Protein AF-A0A915MGM9-F1 (afdb_monomer_lite)

Radius of gyration: 22.19 Å; chains: 1; bounding box: 47×25×79 Å

Sequence (145 aa):
VIRSVDSIQLWHHVLSLCFILPFIGTSTALFIINKYPAKAFVGDTYCYWAGMTIAVSALTGRFSKTLLLFLLPQIINFIFSCPQLFHLIPCPRHRLPRLNENGKLEMSMVEFQPHKLSKIGNLCFRILGMARLIYFKEYIKGGYQ

Secondary structure (DSSP, 8-state):
-HHHHHHHHHHHHHHHHHHHHHHHHHHHHHHHHHSSSPSS--HHHHHHHHHHHHHHHHHHTT-HHHHHHHTHHHHHHHHHHHHHHTTSS---S--PPEEPTTS-EE-------GGGS-HHHHHHHHHHHHTT--------TT---

Organism: Meloidogyne javanica (NCBI:txid6303)

Foldseek 3Di:
DVVVVVVQLVVLLVVLCVLVVVVCVVVVVCCVQCPPVHNDDPPPVNVVVVVVSLCVSCVSNVNVVVSVVVCVVVVVVCVVCVCCVVPLDPHDPDQFFDQDPVRDTHGDDDDDDPVPHDPVSVVVVVVCVVVVVDDDDDDDDDDDD

Structure (mmCIF, N/CA/C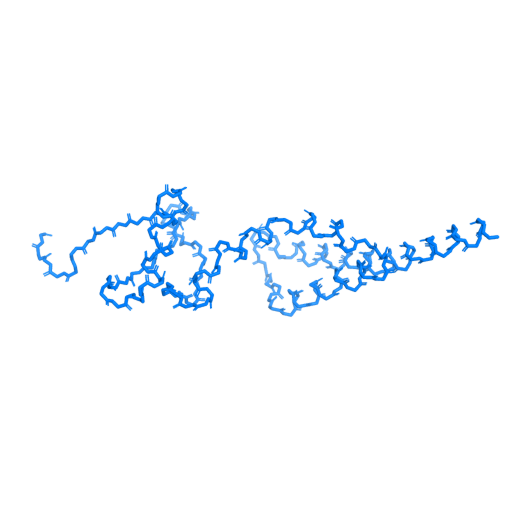/O backbone):
data_AF-A0A915MGM9-F1
#
_entry.id   AF-A0A915MGM9-F1
#
loop_
_atom_site.group_PDB
_atom_site.id
_atom_site.type_symbol
_atom_site.label_atom_id
_atom_site.label_alt_id
_atom_site.label_comp_id
_atom_site.label_asym_id
_atom_site.label_entity_id
_atom_site.label_seq_id
_atom_site.pdbx_PDB_ins_code
_atom_site.Cartn_x
_atom_site.Cartn_y
_atom_site.Cartn_z
_atom_site.occupancy
_atom_site.B_iso_or_equiv
_atom_site.auth_seq_id
_atom_site.auth_comp_id
_atom_site.auth_asym_id
_atom_site.auth_atom_id
_atom_site.pdbx_PDB_model_num
ATOM 1 N N . VAL A 1 1 ? 5.406 -6.531 -41.819 1.00 60.72 1 VAL A N 1
ATOM 2 C CA . VAL A 1 1 ? 4.293 -6.423 -40.845 1.00 60.72 1 VAL A CA 1
ATOM 3 C C . VAL A 1 1 ? 4.583 -7.187 -39.554 1.00 60.72 1 VAL A C 1
ATOM 5 O O . VAL A 1 1 ? 4.569 -6.563 -38.510 1.00 60.72 1 VAL A O 1
ATOM 8 N N . ILE A 1 2 ? 4.929 -8.482 -39.586 1.00 62.09 2 ILE A N 1
ATOM 9 C CA . ILE A 1 2 ? 5.220 -9.251 -38.352 1.00 62.09 2 ILE A CA 1
ATOM 10 C C . ILE A 1 2 ? 6.463 -8.703 -37.611 1.00 62.09 2 ILE A C 1
ATOM 12 O O . ILE A 1 2 ? 6.347 -8.259 -36.477 1.00 62.09 2 ILE A O 1
ATOM 16 N N . ARG A 1 3 ? 7.604 -8.532 -38.303 1.00 66.44 3 ARG A N 1
ATOM 17 C CA . ARG A 1 3 ? 8.832 -7.940 -37.717 1.00 66.44 3 ARG A CA 1
ATOM 18 C C . ARG A 1 3 ? 8.673 -6.522 -37.145 1.00 66.44 3 ARG A C 1
ATOM 20 O O . ARG A 1 3 ? 9.439 -6.134 -36.273 1.00 66.44 3 ARG A O 1
ATOM 27 N N . SER A 1 4 ? 7.724 -5.734 -37.656 1.00 68.75 4 SER A N 1
ATOM 28 C CA . SER A 1 4 ? 7.460 -4.377 -37.156 1.00 68.75 4 SER A CA 1
ATOM 29 C C . SER A 1 4 ? 6.578 -4.373 -35.906 1.00 68.75 4 SER A C 1
ATOM 31 O O . SER A 1 4 ? 6.645 -3.436 -35.123 1.00 68.75 4 SER A O 1
ATOM 33 N N . VAL A 1 5 ? 5.752 -5.404 -35.708 1.00 71.19 5 VAL A N 1
ATOM 34 C CA . VAL A 1 5 ? 4.955 -5.565 -34.483 1.00 71.19 5 VAL A CA 1
ATOM 35 C C . VAL A 1 5 ? 5.849 -6.043 -33.335 1.00 71.19 5 VAL A C 1
ATOM 37 O O . VAL A 1 5 ? 5.774 -5.485 -32.241 1.00 71.19 5 VAL A O 1
ATOM 40 N N . ASP A 1 6 ? 6.761 -6.984 -33.603 1.00 76.81 6 ASP A N 1
ATOM 41 C CA . ASP A 1 6 ? 7.718 -7.490 -32.607 1.00 76.81 6 ASP A CA 1
ATOM 42 C C . ASP A 1 6 ? 8.662 -6.392 -32.095 1.00 76.81 6 ASP A C 1
ATOM 44 O O . ASP A 1 6 ? 8.950 -6.313 -30.899 1.00 76.81 6 ASP A O 1
ATOM 48 N N . SER A 1 7 ? 9.110 -5.494 -32.981 1.00 81.50 7 SER A N 1
ATOM 49 C CA . SER A 1 7 ? 9.969 -4.377 -32.588 1.00 81.50 7 SER A CA 1
ATOM 50 C C . SER A 1 7 ? 9.236 -3.381 -31.690 1.00 81.50 7 SER A C 1
ATOM 52 O O . SER A 1 7 ? 9.779 -2.989 -30.662 1.00 81.50 7 SER A O 1
ATOM 54 N N . ILE A 1 8 ? 7.991 -3.014 -32.011 1.00 83.31 8 ILE A N 1
ATOM 55 C CA . ILE A 1 8 ? 7.165 -2.119 -31.180 1.00 83.31 8 ILE A CA 1
ATOM 56 C C . ILE A 1 8 ? 6.925 -2.725 -29.791 1.00 83.31 8 ILE A C 1
ATOM 58 O O . ILE A 1 8 ? 7.037 -2.025 -28.783 1.00 83.31 8 ILE A O 1
ATOM 62 N N . GLN A 1 9 ? 6.648 -4.028 -29.714 1.00 83.94 9 GLN A N 1
ATOM 63 C CA . GLN A 1 9 ? 6.469 -4.711 -28.433 1.00 83.94 9 GLN A CA 1
ATOM 64 C C . GLN A 1 9 ? 7.753 -4.689 -27.592 1.00 83.94 9 GLN A C 1
ATOM 66 O O . GLN A 1 9 ? 7.705 -4.397 -26.395 1.00 83.94 9 GLN A O 1
ATOM 71 N N . LEU A 1 10 ? 8.909 -4.937 -28.216 1.00 87.69 10 LEU A N 1
ATOM 72 C CA . LEU A 1 10 ? 10.205 -4.833 -27.548 1.00 87.69 10 LEU A CA 1
ATOM 73 C C . LEU A 1 10 ? 10.448 -3.414 -27.015 1.00 87.69 10 LEU A C 1
ATOM 75 O O . LEU A 1 10 ? 10.847 -3.262 -25.861 1.00 87.69 10 LEU A O 1
ATOM 79 N N . TRP A 1 11 ? 10.140 -2.379 -27.803 1.00 89.44 11 TRP A N 1
ATOM 80 C CA . TRP A 1 11 ? 10.259 -0.980 -27.378 1.00 89.44 11 TRP A CA 1
ATOM 81 C C . TRP A 1 11 ? 9.436 -0.676 -26.123 1.00 89.44 11 TRP A C 1
ATOM 83 O O . TRP A 1 11 ? 9.950 -0.054 -25.193 1.00 89.44 11 TRP A O 1
ATOM 93 N N . HIS A 1 12 ? 8.190 -1.152 -26.054 1.00 90.38 12 HIS A N 1
ATOM 94 C CA . HIS A 1 12 ? 7.333 -0.975 -24.877 1.00 90.38 12 HIS A CA 1
ATOM 95 C C . HIS A 1 12 ? 7.933 -1.609 -23.613 1.00 90.38 12 HIS A C 1
ATOM 97 O O . HIS A 1 12 ? 7.919 -0.997 -22.540 1.00 90.38 12 HIS A O 1
ATOM 103 N N . HIS A 1 13 ? 8.496 -2.812 -23.730 1.00 89.12 13 HIS A N 1
ATOM 104 C CA . HIS A 1 13 ? 9.117 -3.499 -22.597 1.00 89.12 13 HIS A CA 1
ATOM 105 C C . HIS A 1 13 ? 10.441 -2.865 -22.172 1.00 89.12 13 HIS A C 1
ATOM 107 O O . HIS A 1 13 ? 10.657 -2.670 -20.976 1.00 89.12 13 HIS A O 1
ATOM 113 N N . VAL A 1 14 ? 11.300 -2.494 -23.123 1.00 91.69 14 VAL A N 1
ATOM 114 C CA . VAL A 1 14 ? 12.570 -1.812 -22.835 1.00 91.69 14 VAL A CA 1
ATOM 115 C C . VAL A 1 14 ? 12.310 -0.475 -22.146 1.00 91.69 14 VAL A C 1
ATOM 117 O O . VAL A 1 14 ? 12.914 -0.193 -21.114 1.00 91.69 14 VAL A O 1
ATOM 120 N N . LEU A 1 15 ? 11.350 0.310 -22.641 1.00 90.69 15 LEU A N 1
ATOM 121 C CA . LEU A 1 15 ? 10.989 1.585 -22.025 1.00 90.69 15 LEU A CA 1
ATOM 122 C C . LEU A 1 15 ? 10.448 1.397 -20.600 1.00 90.69 15 LEU A C 1
ATOM 124 O O . LEU A 1 15 ? 10.824 2.134 -19.691 1.00 90.69 15 LEU A O 1
ATOM 128 N N . SER A 1 16 ? 9.624 0.373 -20.368 1.00 91.69 16 SER A N 1
ATOM 129 C CA . SER A 1 16 ? 9.193 0.027 -19.012 1.00 91.69 16 SER A CA 1
ATOM 130 C C . SER A 1 16 ? 10.361 -0.380 -18.105 1.00 91.69 16 SER A C 1
ATOM 132 O O . SER A 1 16 ? 10.357 -0.025 -16.925 1.00 91.69 16 SER A O 1
ATOM 134 N N . LEU A 1 17 ? 11.349 -1.119 -18.616 1.00 92.25 17 LEU A N 1
ATOM 135 C CA . LEU A 1 17 ? 12.540 -1.502 -17.850 1.00 92.25 17 LEU A CA 1
ATOM 136 C C . LEU A 1 17 ? 13.380 -0.282 -17.465 1.00 92.25 17 LEU A C 1
ATOM 138 O O . LEU A 1 17 ? 13.867 -0.222 -16.336 1.00 92.25 17 LEU A O 1
ATOM 142 N N . CYS A 1 18 ? 13.485 0.718 -18.344 1.00 94.31 18 CYS A N 1
ATOM 143 C CA . CYS A 1 18 ? 14.167 1.977 -18.039 1.00 94.31 18 CYS A CA 1
ATOM 144 C C . CYS A 1 18 ? 13.549 2.720 -16.843 1.00 94.31 18 CYS A C 1
ATOM 146 O O . CYS A 1 18 ? 14.277 3.406 -16.134 1.00 94.31 18 CYS A O 1
ATOM 148 N N . PHE A 1 19 ? 12.245 2.570 -16.581 1.00 93.88 19 PHE A N 1
ATOM 149 C CA . PHE A 1 19 ? 11.605 3.117 -15.377 1.00 93.88 19 PHE A CA 1
ATOM 150 C C . PHE A 1 19 ? 11.767 2.209 -14.152 1.00 93.88 19 PHE A C 1
ATOM 152 O O . PHE A 1 19 ? 12.041 2.690 -13.053 1.00 93.88 19 PHE A O 1
ATOM 159 N N . ILE A 1 20 ? 11.603 0.894 -14.328 1.00 94.75 20 ILE A N 1
ATOM 160 C CA . ILE A 1 20 ? 11.592 -0.065 -13.215 1.00 94.75 20 ILE A CA 1
ATOM 161 C C . ILE A 1 20 ? 12.991 -0.271 -12.619 1.00 94.75 20 ILE A C 1
ATOM 163 O O . ILE A 1 20 ? 13.112 -0.385 -11.401 1.00 94.75 20 ILE A O 1
ATOM 167 N N . LEU A 1 21 ? 14.055 -0.294 -13.427 1.00 96.00 21 LEU A N 1
ATOM 168 C CA . LEU A 1 21 ? 15.411 -0.543 -12.922 1.00 96.00 21 LEU A CA 1
ATOM 169 C C . LEU A 1 21 ? 15.897 0.554 -11.950 1.00 96.00 21 LEU A C 1
ATOM 171 O O . LEU A 1 21 ? 16.293 0.206 -10.833 1.00 96.00 21 LEU A O 1
ATOM 175 N N . PRO A 1 22 ? 15.811 1.862 -12.278 1.00 96.19 22 PRO A N 1
ATOM 176 C CA . PRO A 1 22 ? 16.118 2.919 -11.316 1.00 96.19 22 PRO A CA 1
ATOM 177 C C . PRO A 1 22 ? 15.186 2.892 -10.106 1.00 96.19 22 PRO A C 1
ATOM 179 O O . PRO A 1 22 ? 15.653 3.076 -8.984 1.00 96.19 22 PRO A O 1
ATOM 182 N N . PHE A 1 23 ? 13.892 2.614 -10.319 1.00 96.88 23 PHE A N 1
ATOM 183 C CA . PHE A 1 23 ? 12.906 2.499 -9.245 1.00 96.88 23 PHE A CA 1
ATOM 184 C C . PHE A 1 23 ? 13.305 1.433 -8.218 1.00 96.88 23 PHE A C 1
ATOM 186 O O . PHE A 1 23 ? 13.282 1.704 -7.019 1.00 96.88 23 PHE A O 1
ATOM 193 N N . ILE A 1 24 ? 13.725 0.247 -8.664 1.00 97.38 24 ILE A N 1
ATOM 194 C CA . ILE A 1 24 ? 14.205 -0.822 -7.778 1.00 97.38 24 ILE A CA 1
ATOM 195 C C . ILE A 1 24 ? 15.479 -0.384 -7.050 1.00 97.38 24 ILE A C 1
ATOM 197 O O . ILE A 1 24 ? 15.578 -0.591 -5.840 1.00 97.38 24 ILE A O 1
ATOM 201 N N . GLY A 1 25 ? 16.430 0.244 -7.747 1.00 97.56 25 GLY A N 1
ATOM 202 C CA . GLY A 1 25 ? 17.684 0.710 -7.149 1.00 97.56 25 GLY A CA 1
ATOM 203 C C . GLY A 1 25 ? 17.461 1.697 -6.000 1.00 97.56 25 GLY A C 1
ATOM 204 O O . GLY A 1 25 ? 17.935 1.474 -4.883 1.00 97.56 25 GLY A O 1
ATOM 205 N N . THR A 1 26 ? 16.683 2.754 -6.238 1.00 96.88 26 THR A N 1
ATOM 206 C CA . THR A 1 26 ? 16.397 3.775 -5.216 1.00 96.88 26 THR A CA 1
ATOM 207 C C . THR A 1 26 ? 15.498 3.243 -4.102 1.00 96.88 26 THR A C 1
ATOM 209 O O . THR A 1 26 ? 15.746 3.530 -2.929 1.00 96.88 26 THR A O 1
ATOM 212 N N . SER A 1 27 ? 14.512 2.403 -4.428 1.00 97.50 27 SER A N 1
ATOM 213 C CA . SER A 1 27 ? 13.650 1.760 -3.428 1.00 97.50 27 SER A CA 1
ATOM 214 C C . SER A 1 27 ? 14.434 0.805 -2.530 1.00 97.50 27 SER A C 1
ATOM 216 O O . SER A 1 27 ? 14.181 0.753 -1.329 1.00 97.50 27 SER A O 1
ATOM 218 N N . THR A 1 28 ? 15.424 0.090 -3.074 1.00 97.56 28 THR A N 1
ATOM 219 C CA . THR A 1 28 ? 16.301 -0.795 -2.289 1.00 97.56 28 THR A CA 1
ATOM 220 C C . THR A 1 28 ? 17.168 0.009 -1.327 1.00 97.56 28 THR A C 1
ATOM 222 O O . THR A 1 28 ? 17.262 -0.340 -0.150 1.00 97.56 28 THR A O 1
ATOM 225 N N . ALA A 1 29 ? 17.754 1.117 -1.790 1.00 96.88 29 ALA A N 1
ATOM 226 C CA . ALA A 1 29 ? 18.531 2.011 -0.934 1.00 96.88 29 ALA A CA 1
ATOM 227 C C . ALA A 1 29 ? 17.682 2.575 0.220 1.00 96.88 29 ALA A C 1
ATOM 229 O O . ALA A 1 29 ? 18.100 2.534 1.379 1.00 96.88 29 ALA A O 1
ATOM 230 N N . LEU A 1 30 ? 16.458 3.027 -0.074 1.00 96.75 30 LEU A N 1
ATOM 231 C CA . LEU A 1 30 ? 15.521 3.505 0.943 1.00 96.75 30 LEU A CA 1
ATOM 232 C C . LEU A 1 30 ? 15.094 2.384 1.904 1.00 96.75 30 LEU A C 1
ATOM 234 O O . LEU A 1 30 ? 15.039 2.597 3.116 1.00 96.75 30 LEU A O 1
ATOM 238 N N . PHE A 1 31 ? 14.844 1.180 1.384 1.00 97.00 31 PHE A N 1
ATOM 239 C CA . PHE A 1 31 ? 14.474 0.013 2.182 1.00 97.00 31 PHE A CA 1
ATOM 240 C C . PHE A 1 31 ? 15.554 -0.355 3.201 1.00 97.00 31 PHE A C 1
ATOM 242 O O . PHE A 1 31 ? 15.216 -0.657 4.339 1.00 97.00 31 PHE A O 1
ATOM 249 N N . ILE A 1 32 ? 16.842 -0.274 2.851 1.00 97.50 32 ILE A N 1
ATOM 250 C CA . ILE A 1 32 ? 17.941 -0.565 3.790 1.00 97.50 32 ILE A CA 1
ATOM 251 C C . ILE A 1 32 ? 17.883 0.349 5.027 1.00 97.50 32 ILE A C 1
ATOM 253 O O . ILE A 1 32 ? 18.161 -0.103 6.137 1.00 97.50 32 ILE A O 1
ATOM 257 N N . ILE A 1 33 ? 17.486 1.613 4.857 1.00 97.12 33 ILE A N 1
ATOM 258 C CA . ILE A 1 33 ? 17.398 2.605 5.943 1.00 97.12 33 ILE A CA 1
ATOM 259 C C . ILE A 1 33 ? 16.059 2.499 6.698 1.00 97.12 33 ILE A C 1
ATOM 261 O O . ILE A 1 33 ? 15.987 2.776 7.899 1.00 97.12 33 ILE A O 1
ATOM 265 N N . ASN A 1 34 ? 14.992 2.097 6.004 1.00 97.75 34 ASN A N 1
ATOM 266 C CA . ASN A 1 34 ? 13.653 1.941 6.572 1.00 97.75 34 ASN A CA 1
ATOM 267 C C . ASN A 1 34 ? 13.429 0.577 7.254 1.00 97.75 34 ASN A C 1
ATOM 269 O O . ASN A 1 34 ? 12.529 0.452 8.086 1.00 97.75 34 ASN A O 1
ATOM 273 N N . LYS A 1 35 ? 14.237 -0.439 6.931 1.00 97.00 35 LYS A N 1
ATOM 274 C CA . LYS A 1 35 ? 14.150 -1.780 7.519 1.00 97.00 35 LYS A CA 1
ATOM 275 C C . LYS A 1 35 ? 14.252 -1.701 9.044 1.00 97.00 35 LYS A C 1
ATOM 277 O O . LYS A 1 35 ? 15.057 -0.952 9.583 1.00 97.00 35 LYS A O 1
ATOM 282 N N . TYR A 1 36 ? 13.435 -2.500 9.731 1.00 94.69 36 TYR A N 1
ATOM 283 C CA . TYR A 1 36 ? 13.369 -2.513 11.190 1.00 94.69 36 TYR A CA 1
ATOM 284 C C . TYR A 1 36 ? 14.747 -2.778 11.837 1.00 94.69 36 TYR A C 1
ATOM 286 O O . TYR A 1 36 ? 15.400 -3.752 11.446 1.00 94.69 36 TYR A O 1
ATOM 294 N N . PRO A 1 37 ? 15.169 -1.982 12.844 1.00 95.44 37 PRO A N 1
ATOM 295 C CA . PRO A 1 37 ? 14.521 -0.772 13.368 1.00 95.44 37 PRO A CA 1
ATOM 296 C C . PRO A 1 37 ? 14.682 0.428 12.416 1.00 95.44 37 PRO A C 1
ATOM 298 O O . PRO A 1 37 ? 15.794 0.794 12.038 1.00 95.44 37 PRO A O 1
ATOM 301 N N . ALA A 1 38 ? 13.558 1.049 12.041 1.00 95.19 38 ALA A N 1
ATOM 302 C CA . ALA A 1 38 ? 13.529 2.087 11.014 1.00 95.19 38 ALA A CA 1
ATOM 303 C C . ALA A 1 38 ? 14.270 3.356 11.464 1.00 95.19 38 ALA A C 1
ATOM 305 O O . ALA A 1 38 ? 13.929 3.945 12.491 1.00 95.19 38 ALA A O 1
ATOM 306 N N . LYS A 1 39 ? 15.246 3.806 10.666 1.00 96.44 39 LYS A N 1
ATOM 307 C CA . LYS A 1 39 ? 15.989 5.061 10.905 1.00 96.44 39 LYS A CA 1
ATOM 308 C C . LYS A 1 39 ? 15.365 6.260 10.195 1.00 96.44 39 LYS A C 1
ATOM 310 O O . LYS A 1 39 ? 15.520 7.391 10.640 1.00 96.44 39 LYS A O 1
ATOM 315 N N . ALA A 1 40 ? 14.665 6.006 9.091 1.00 95.50 40 ALA A N 1
ATOM 316 C CA . ALA A 1 40 ? 13.912 6.999 8.339 1.00 95.50 40 ALA A CA 1
ATOM 317 C C . ALA A 1 40 ? 12.582 6.401 7.867 1.00 95.50 40 ALA A C 1
ATOM 319 O O . ALA A 1 40 ? 12.500 5.210 7.547 1.00 95.50 40 ALA A O 1
ATOM 320 N N . PHE A 1 41 ? 11.544 7.234 7.804 1.00 96.25 41 PHE A N 1
ATOM 321 C CA . PHE A 1 41 ? 10.250 6.874 7.232 1.00 96.25 41 PHE A CA 1
ATOM 322 C C . PHE A 1 41 ? 10.132 7.396 5.806 1.00 96.25 41 PHE A C 1
ATOM 324 O O . PHE A 1 41 ? 10.602 8.483 5.489 1.00 96.25 41 PHE A O 1
ATOM 331 N N . VAL A 1 42 ? 9.473 6.614 4.956 1.00 96.31 42 VAL A N 1
ATOM 332 C CA . VAL A 1 42 ? 9.311 6.938 3.534 1.00 96.31 42 VAL A CA 1
ATOM 333 C C . VAL A 1 42 ? 8.305 8.076 3.298 1.00 96.31 42 VAL A C 1
ATOM 335 O O . VAL A 1 42 ? 8.492 8.895 2.402 1.00 96.31 42 VAL A O 1
ATOM 338 N N . GLY A 1 43 ? 7.261 8.142 4.134 1.00 95.50 43 GLY A N 1
ATOM 339 C CA . GLY A 1 43 ? 6.195 9.142 4.059 1.00 95.50 43 GLY A CA 1
ATOM 340 C C . GLY A 1 43 ? 5.322 9.053 2.801 1.00 95.50 43 GLY A C 1
A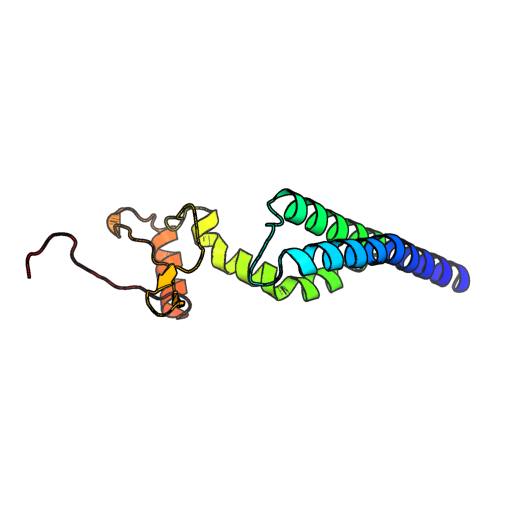TOM 341 O O . GLY A 1 43 ? 5.494 8.181 1.946 1.00 95.50 43 GLY A O 1
ATOM 342 N N . ASP A 1 44 ? 4.384 9.994 2.685 1.00 95.88 44 ASP A N 1
ATOM 343 C CA . ASP A 1 44 ? 3.444 10.060 1.557 1.00 95.88 44 ASP A CA 1
ATOM 344 C C . ASP A 1 44 ? 4.151 10.354 0.227 1.00 95.88 44 ASP A C 1
ATOM 346 O O . ASP A 1 44 ? 3.732 9.865 -0.820 1.00 95.88 44 ASP A O 1
ATOM 350 N N . THR A 1 45 ? 5.269 11.087 0.266 1.00 96.50 45 THR A N 1
ATOM 351 C CA . THR A 1 45 ? 6.089 11.410 -0.911 1.00 96.50 45 THR A CA 1
ATOM 352 C C . THR A 1 45 ? 6.508 10.156 -1.670 1.00 96.50 45 THR A C 1
ATOM 354 O O . THR A 1 45 ? 6.325 10.076 -2.886 1.00 96.50 45 THR A O 1
ATOM 357 N N . TYR A 1 46 ? 7.029 9.150 -0.960 1.00 97.06 46 TYR A N 1
ATOM 358 C CA . TYR A 1 46 ? 7.422 7.892 -1.586 1.00 97.06 46 TYR A CA 1
ATOM 359 C C . TYR A 1 46 ? 6.209 7.118 -2.103 1.00 97.06 46 TYR A C 1
ATOM 361 O O . TYR A 1 46 ? 6.260 6.588 -3.207 1.00 97.06 46 TYR A O 1
ATOM 369 N N . CYS A 1 47 ? 5.105 7.078 -1.352 1.00 96.44 47 CYS A N 1
ATOM 370 C CA . CYS A 1 47 ? 3.891 6.374 -1.768 1.00 96.44 47 CYS A CA 1
ATOM 371 C C . CYS A 1 47 ? 3.311 6.943 -3.074 1.00 96.44 47 CYS A C 1
ATOM 373 O O . CYS A 1 47 ? 2.976 6.173 -3.978 1.00 96.44 47 CYS A O 1
ATOM 375 N N . TYR A 1 48 ? 3.247 8.273 -3.211 1.00 97.25 48 TYR A N 1
ATOM 376 C CA . TYR A 1 48 ? 2.812 8.922 -4.451 1.00 97.25 48 TYR A CA 1
ATOM 377 C C . TYR A 1 48 ? 3.783 8.663 -5.604 1.00 97.25 48 TYR A C 1
ATOM 379 O O . TYR A 1 48 ? 3.356 8.289 -6.699 1.00 97.25 48 TYR A O 1
ATOM 387 N N . TRP A 1 49 ? 5.086 8.810 -5.358 1.00 97.19 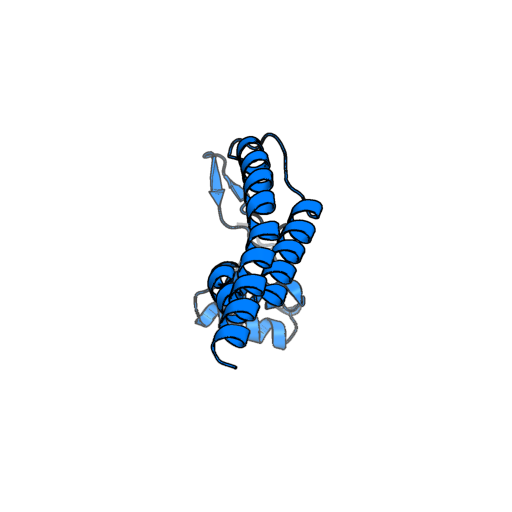49 TRP A N 1
ATOM 388 C CA . TRP A 1 49 ? 6.114 8.577 -6.371 1.00 97.19 49 TRP A CA 1
ATOM 389 C C . TRP A 1 49 ? 6.133 7.122 -6.863 1.00 97.19 49 TRP A C 1
ATOM 391 O O . TRP A 1 49 ? 6.147 6.878 -8.072 1.00 97.19 49 TRP A O 1
ATOM 401 N N . ALA A 1 50 ? 6.075 6.152 -5.949 1.00 97.12 50 ALA A N 1
ATOM 402 C CA . ALA A 1 50 ? 6.072 4.731 -6.272 1.00 97.12 50 ALA A CA 1
ATOM 403 C C . ALA A 1 50 ? 4.806 4.330 -7.032 1.00 97.12 50 ALA A C 1
ATOM 405 O O . ALA A 1 50 ? 4.898 3.681 -8.074 1.00 97.12 50 ALA A O 1
ATOM 406 N N . GLY A 1 51 ? 3.635 4.773 -6.563 1.00 96.06 51 GLY A N 1
ATOM 407 C CA . GLY A 1 51 ? 2.367 4.527 -7.247 1.00 96.06 51 GLY A CA 1
ATOM 408 C C . GLY A 1 51 ? 2.373 5.064 -8.678 1.00 96.06 51 GLY A C 1
ATOM 409 O O . GLY A 1 51 ? 2.039 4.331 -9.610 1.00 96.06 51 GLY A O 1
ATOM 410 N N . MET A 1 52 ? 2.828 6.306 -8.870 1.00 96.81 52 MET A N 1
ATOM 411 C CA . MET A 1 52 ? 2.898 6.917 -10.198 1.00 96.81 52 MET A CA 1
ATOM 412 C C . MET A 1 52 ? 3.913 6.214 -11.110 1.00 96.81 52 MET A C 1
ATOM 414 O O . MET A 1 52 ? 3.601 5.919 -12.262 1.00 96.81 52 MET A O 1
ATOM 418 N N . THR A 1 53 ? 5.101 5.878 -10.602 1.00 96.12 53 THR A N 1
ATOM 419 C CA . THR A 1 53 ? 6.150 5.194 -11.383 1.00 96.12 53 THR A CA 1
ATOM 420 C C . THR A 1 53 ? 5.693 3.810 -11.855 1.00 96.12 53 THR A C 1
ATOM 422 O O . THR A 1 53 ? 5.867 3.440 -13.022 1.00 96.12 53 THR A O 1
ATOM 425 N N . ILE A 1 54 ? 5.044 3.050 -10.971 1.00 95.38 54 ILE A N 1
ATOM 426 C CA . ILE A 1 54 ? 4.498 1.727 -11.285 1.00 95.38 54 ILE A CA 1
ATOM 427 C C . ILE A 1 54 ? 3.332 1.839 -12.287 1.00 95.38 54 ILE A C 1
ATOM 429 O O . ILE A 1 54 ? 3.268 1.073 -13.249 1.00 95.38 54 ILE A O 1
ATOM 433 N N . ALA A 1 55 ? 2.444 2.824 -12.128 1.00 95.31 55 ALA A N 1
ATOM 434 C CA . ALA A 1 55 ? 1.339 3.055 -13.059 1.00 95.31 55 ALA A CA 1
ATOM 435 C C . ALA A 1 55 ? 1.824 3.454 -14.466 1.00 95.31 55 ALA A C 1
ATOM 437 O O . ALA A 1 55 ? 1.370 2.881 -15.459 1.00 95.31 55 ALA A O 1
ATOM 438 N N . VAL A 1 56 ? 2.772 4.393 -14.560 1.00 95.25 56 VAL A N 1
ATOM 439 C CA . VAL A 1 56 ? 3.335 4.864 -15.837 1.00 95.25 56 VAL A CA 1
ATOM 440 C C . VAL A 1 56 ? 4.091 3.752 -16.555 1.00 95.25 56 VAL A C 1
ATOM 442 O O . VAL A 1 56 ? 3.890 3.565 -17.757 1.00 95.25 56 VAL A O 1
ATOM 445 N N . SER A 1 57 ? 4.918 2.983 -15.841 1.00 94.31 57 SER A N 1
ATOM 446 C CA . SER A 1 57 ? 5.657 1.863 -16.441 1.00 94.31 57 SER A CA 1
ATOM 447 C C . SER A 1 57 ? 4.708 0.797 -16.996 1.00 94.31 57 SER A C 1
ATOM 449 O O . SER A 1 57 ? 4.872 0.370 -18.140 1.00 94.31 57 SER A O 1
ATOM 451 N N . ALA A 1 58 ? 3.644 0.453 -16.265 1.00 93.19 58 ALA A N 1
ATOM 452 C CA . ALA A 1 58 ? 2.659 -0.521 -16.724 1.00 93.19 58 ALA A CA 1
ATOM 453 C C . ALA A 1 58 ? 1.769 -0.031 -17.871 1.00 93.19 58 ALA A C 1
ATOM 455 O O . ALA A 1 58 ? 1.434 -0.823 -18.757 1.00 93.19 58 ALA A O 1
ATOM 456 N N . LEU A 1 59 ? 1.387 1.250 -17.878 1.00 92.94 59 LEU A N 1
ATOM 457 C CA . LEU A 1 59 ? 0.636 1.851 -18.983 1.00 92.94 59 LEU A CA 1
ATOM 458 C C . LEU A 1 59 ? 1.485 1.882 -20.261 1.00 92.94 59 LEU A C 1
ATOM 460 O O . LEU A 1 59 ? 1.030 1.459 -21.324 1.00 92.94 59 LEU A O 1
ATOM 464 N N . THR A 1 60 ? 2.741 2.311 -20.137 1.00 90.75 60 THR A N 1
ATOM 465 C CA . THR A 1 60 ? 3.689 2.416 -21.255 1.00 90.75 60 THR A CA 1
ATOM 466 C C . THR A 1 60 ? 4.079 1.046 -21.810 1.00 90.75 60 THR A C 1
ATOM 468 O O . THR A 1 60 ? 4.189 0.878 -23.025 1.00 90.75 60 THR A O 1
ATOM 471 N N . GLY A 1 61 ? 4.239 0.051 -20.934 1.00 89.12 61 GLY A N 1
ATOM 472 C CA . GLY A 1 61 ? 4.541 -1.332 -21.296 1.00 89.12 61 GLY A CA 1
ATOM 4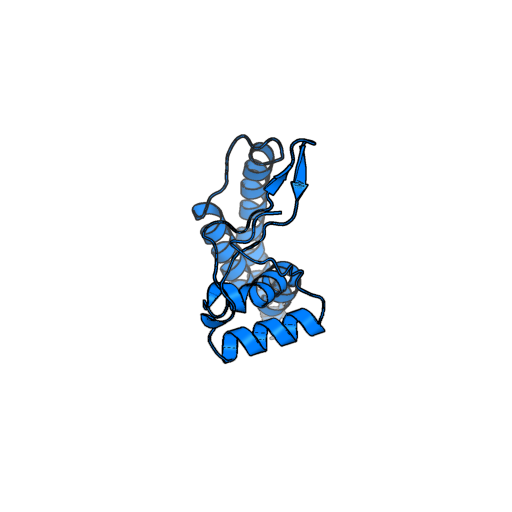73 C C . GLY A 1 61 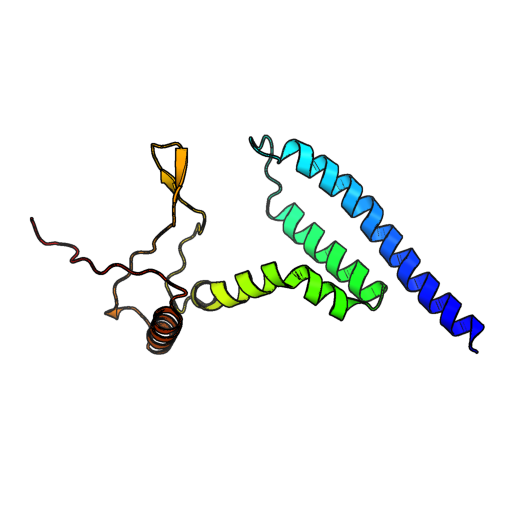? 3.327 -2.175 -21.707 1.00 89.12 61 GLY A C 1
ATOM 474 O O . GLY A 1 61 ? 3.488 -3.350 -22.028 1.00 89.12 61 GLY A O 1
ATOM 475 N N . ARG A 1 62 ? 2.112 -1.603 -21.692 1.00 90.19 62 ARG A N 1
ATOM 476 C CA . ARG A 1 62 ? 0.838 -2.276 -22.022 1.00 90.19 62 ARG A CA 1
ATOM 477 C C . ARG A 1 62 ? 0.534 -3.533 -21.189 1.00 90.19 62 ARG A C 1
ATOM 479 O O . ARG A 1 62 ? -0.183 -4.421 -21.646 1.00 90.19 62 ARG A O 1
ATOM 486 N N . PHE A 1 63 ? 1.009 -3.595 -19.945 1.00 91.38 63 PHE A N 1
ATOM 487 C CA . PHE A 1 63 ? 0.782 -4.725 -19.029 1.00 91.38 63 PHE A CA 1
ATOM 488 C C . PHE A 1 63 ? -0.017 -4.341 -17.772 1.00 91.38 63 PHE A C 1
ATOM 490 O O . PHE A 1 63 ? 0.062 -5.013 -16.746 1.00 91.38 63 PHE A O 1
ATOM 497 N N . SER A 1 64 ? -0.848 -3.296 -17.838 1.00 92.19 64 SER A N 1
ATOM 498 C CA . SER A 1 64 ? -1.647 -2.810 -16.697 1.00 92.19 64 SER A CA 1
ATOM 499 C C . SER A 1 64 ? -2.509 -3.893 -16.035 1.00 92.19 64 SER A C 1
ATOM 501 O O . SER A 1 64 ? -2.646 -3.899 -14.817 1.00 92.19 64 SER A O 1
ATOM 503 N N . LYS A 1 65 ? -3.044 -4.855 -16.804 1.00 92.06 65 LYS A N 1
ATOM 504 C CA . LYS A 1 65 ? -3.802 -5.988 -16.239 1.00 92.06 65 LYS A CA 1
ATOM 505 C C . LYS A 1 65 ? -2.918 -6.894 -15.378 1.00 92.06 65 LYS A C 1
ATOM 507 O O . LYS A 1 65 ? -3.326 -7.290 -14.294 1.00 92.06 65 LYS A O 1
ATOM 512 N N . THR A 1 66 ? -1.697 -7.171 -15.832 1.00 92.94 66 THR A N 1
ATOM 513 C CA . THR A 1 66 ? -0.704 -7.948 -15.080 1.00 92.94 66 THR A CA 1
ATOM 514 C C . THR A 1 66 ? -0.258 -7.201 -13.827 1.00 92.94 66 THR A C 1
ATOM 516 O O . THR A 1 66 ? -0.137 -7.803 -12.766 1.00 92.94 66 THR A O 1
ATOM 519 N N . LEU A 1 67 ? -0.090 -5.876 -13.910 1.00 93.31 67 LEU A N 1
ATOM 520 C CA . LEU A 1 67 ? 0.216 -5.054 -12.740 1.00 93.31 67 LEU A CA 1
ATOM 521 C C . LEU A 1 67 ? -0.868 -5.167 -11.654 1.00 93.31 67 LEU A C 1
ATOM 523 O O . LEU A 1 67 ? -0.536 -5.297 -10.479 1.00 93.31 67 LEU A O 1
ATOM 527 N N . LEU A 1 68 ? -2.151 -5.141 -12.029 1.00 92.94 68 LEU A N 1
ATOM 528 C CA . LEU A 1 68 ? -3.247 -5.277 -11.061 1.00 92.94 68 LEU A CA 1
ATOM 529 C C . LEU A 1 68 ? -3.187 -6.607 -10.297 1.00 92.94 68 LEU A C 1
ATOM 531 O O . LEU A 1 68 ? -3.508 -6.632 -9.112 1.00 92.94 68 LEU A O 1
ATOM 535 N N . LEU A 1 69 ? -2.721 -7.686 -10.937 1.00 94.75 69 LEU A N 1
ATOM 536 C CA . LEU A 1 69 ? -2.504 -8.971 -10.263 1.00 94.75 69 LEU A CA 1
ATOM 537 C C . LEU A 1 69 ? -1.387 -8.883 -9.214 1.00 94.75 69 LEU A C 1
ATOM 539 O O . LEU A 1 69 ? -1.526 -9.436 -8.127 1.00 94.75 69 LEU A O 1
ATOM 543 N N . PHE A 1 70 ? -0.308 -8.146 -9.495 1.00 94.06 70 PHE A N 1
ATOM 544 C CA . PHE A 1 70 ? 0.758 -7.913 -8.513 1.00 94.06 70 PHE A CA 1
ATOM 545 C C . PHE A 1 70 ? 0.325 -6.999 -7.358 1.00 94.06 70 PHE A C 1
ATOM 547 O O . PHE A 1 70 ? 0.849 -7.124 -6.254 1.00 94.06 70 PHE A O 1
ATOM 554 N N . LEU A 1 71 ? -0.65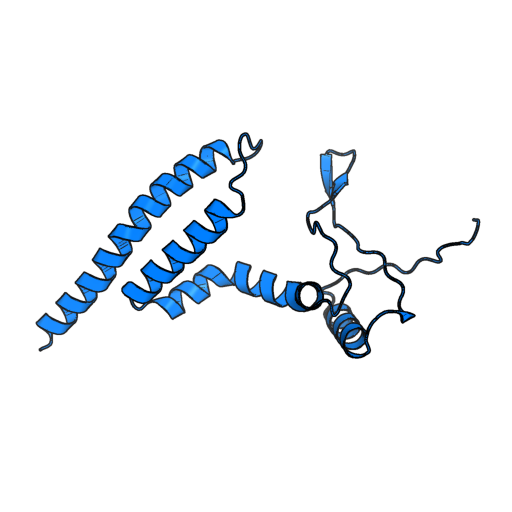1 -6.116 -7.588 1.00 95.31 71 LEU A N 1
ATOM 555 C CA . LEU A 1 71 ? -1.229 -5.228 -6.572 1.00 95.31 71 LEU A CA 1
ATOM 556 C C . LEU A 1 71 ? -2.422 -5.841 -5.825 1.00 95.31 71 LEU A C 1
ATOM 558 O O . LEU A 1 71 ? -3.134 -5.133 -5.110 1.00 95.31 71 LEU A O 1
ATOM 562 N N . LEU A 1 72 ? -2.657 -7.148 -5.963 1.00 96.12 72 LEU A N 1
ATOM 563 C CA . LEU A 1 72 ? -3.797 -7.813 -5.339 1.00 96.12 72 LEU A CA 1
ATOM 564 C C . LEU A 1 72 ? -3.861 -7.608 -3.810 1.00 96.12 72 LEU A C 1
ATOM 566 O O . LEU A 1 72 ? -4.940 -7.261 -3.325 1.00 96.12 72 LEU A O 1
ATOM 570 N N . PRO A 1 73 ? -2.760 -7.716 -3.033 1.00 95.44 73 PRO A N 1
ATOM 571 C CA . PRO A 1 73 ? -2.805 -7.437 -1.596 1.00 95.44 73 PRO A CA 1
ATOM 572 C C . PRO A 1 73 ? -3.255 -6.002 -1.274 1.00 95.44 73 PRO A C 1
ATOM 574 O O . PRO A 1 73 ? -4.048 -5.783 -0.357 1.00 95.44 73 PRO A O 1
ATOM 577 N N . GLN A 1 74 ? -2.790 -5.018 -2.049 1.00 96.06 74 GLN A N 1
ATOM 578 C CA . GLN A 1 74 ? -3.143 -3.607 -1.893 1.00 96.06 74 GLN A CA 1
ATOM 579 C C . GLN A 1 74 ? -4.614 -3.362 -2.241 1.00 96.06 74 GLN A C 1
ATOM 581 O O . GLN A 1 74 ? -5.299 -2.643 -1.513 1.00 96.06 74 GLN A O 1
ATOM 586 N N . ILE A 1 75 ? -5.112 -3.995 -3.308 1.00 96.06 75 ILE A N 1
ATOM 587 C CA . ILE A 1 75 ? -6.521 -3.929 -3.714 1.00 96.06 75 ILE A CA 1
ATOM 588 C C . ILE A 1 75 ? -7.415 -4.527 -2.624 1.00 96.06 75 ILE A C 1
ATOM 590 O O . ILE A 1 75 ? -8.403 -3.904 -2.239 1.00 96.06 75 ILE A O 1
ATOM 594 N N . ILE A 1 76 ? -7.054 -5.690 -2.075 1.00 96.00 76 ILE A N 1
ATOM 595 C CA . ILE A 1 76 ? -7.815 -6.329 -0.993 1.00 96.00 76 ILE A CA 1
ATOM 596 C C . ILE A 1 76 ? -7.846 -5.426 0.246 1.00 96.00 76 ILE A C 1
ATOM 598 O O . ILE A 1 76 ? -8.921 -5.187 0.796 1.00 96.00 76 ILE A O 1
ATOM 602 N N . ASN A 1 77 ? -6.704 -4.866 0.658 1.00 95.12 77 ASN A N 1
ATOM 603 C CA . ASN A 1 77 ? -6.645 -3.945 1.796 1.00 95.12 77 ASN A CA 1
ATOM 604 C C . ASN A 1 77 ? -7.481 -2.671 1.566 1.00 95.12 77 ASN A C 1
ATOM 606 O O . ASN A 1 77 ? -8.134 -2.181 2.491 1.00 95.12 77 ASN A O 1
ATOM 610 N N . PHE A 1 78 ? -7.489 -2.145 0.337 1.00 96.25 78 PHE A N 1
ATOM 611 C CA . PHE A 1 78 ? -8.323 -1.007 -0.045 1.00 96.25 78 PHE A CA 1
ATOM 612 C C . PHE A 1 78 ? -9.814 -1.345 0.062 1.00 96.25 78 PHE A C 1
ATOM 614 O O . PHE A 1 78 ? -10.539 -0.633 0.754 1.00 96.25 78 PHE A O 1
ATOM 621 N N . ILE A 1 79 ? -10.254 -2.458 -0.536 1.00 95.50 79 ILE A N 1
ATOM 622 C CA . ILE A 1 79 ? -11.656 -2.906 -0.498 1.00 95.50 79 ILE A CA 1
ATOM 623 C C . ILE A 1 79 ? -12.105 -3.154 0.944 1.00 95.50 79 ILE A C 1
ATOM 625 O O . ILE A 1 79 ? -13.167 -2.683 1.349 1.00 95.50 79 ILE A O 1
ATOM 629 N N . PHE A 1 80 ? -11.282 -3.838 1.740 1.00 93.75 80 PHE A N 1
ATOM 630 C CA . PHE A 1 80 ? -11.564 -4.069 3.156 1.00 93.75 80 PHE A CA 1
ATOM 631 C C . PHE A 1 80 ? -11.655 -2.754 3.949 1.00 93.75 80 PHE A C 1
ATOM 633 O O . PHE A 1 80 ? -12.486 -2.616 4.844 1.00 93.75 80 PHE A O 1
ATOM 640 N N . SER A 1 81 ? -10.851 -1.754 3.580 1.00 94.25 81 SER A N 1
ATOM 641 C CA . SER A 1 81 ? -10.863 -0.419 4.184 1.00 94.25 81 SER A CA 1
ATOM 642 C C . SER A 1 81 ? -12.013 0.482 3.716 1.00 94.25 81 SER A C 1
ATOM 644 O O . SER A 1 81 ? -12.281 1.481 4.386 1.00 94.25 81 SER A O 1
ATOM 646 N N . CYS A 1 82 ? -12.693 0.184 2.602 1.00 94.62 82 CYS A N 1
ATOM 647 C CA . CYS A 1 82 ? -13.721 1.052 2.010 1.00 94.62 82 CYS A CA 1
ATOM 648 C C . CYS A 1 82 ? -14.793 1.526 3.009 1.00 94.62 82 CYS A C 1
ATOM 650 O O . CYS A 1 82 ? -15.067 2.727 3.038 1.00 94.62 82 CYS A O 1
ATOM 652 N N . PRO A 1 83 ? -15.371 0.669 3.876 1.00 92.44 83 PRO A N 1
ATOM 653 C CA . PRO A 1 83 ? -16.381 1.113 4.839 1.00 92.44 83 PRO A CA 1
ATOM 654 C C . PRO A 1 83 ? -15.874 2.189 5.806 1.00 92.44 83 PRO A C 1
ATOM 656 O O . PRO A 1 83 ? -16.638 3.071 6.195 1.00 92.44 83 PRO A O 1
ATOM 659 N N . GLN A 1 84 ? -14.589 2.149 6.167 1.00 92.62 84 GLN A N 1
ATOM 660 C CA . GLN A 1 84 ? -13.954 3.184 6.985 1.00 92.62 84 GLN A CA 1
ATOM 661 C C . GLN A 1 84 ? -13.618 4.427 6.150 1.00 92.62 84 GLN A C 1
ATOM 663 O O . GLN A 1 84 ? -13.932 5.539 6.558 1.00 92.62 84 GLN A O 1
ATOM 668 N N . LEU A 1 85 ? -13.031 4.259 4.960 1.00 93.50 85 LEU A N 1
ATOM 669 C CA . LEU A 1 85 ? -12.620 5.375 4.093 1.00 93.50 85 LEU A CA 1
ATOM 670 C C . LEU A 1 85 ? -13.802 6.246 3.645 1.00 93.50 85 LEU A C 1
ATOM 672 O O . LEU A 1 85 ? -13.701 7.472 3.625 1.00 93.50 85 LEU A O 1
ATOM 676 N N . PHE A 1 86 ? -14.945 5.629 3.347 1.00 93.25 86 PHE A N 1
ATOM 677 C CA . PHE A 1 86 ? -16.183 6.337 3.006 1.00 93.25 86 PHE A CA 1
ATOM 678 C C . PHE A 1 86 ? -16.997 6.767 4.233 1.00 93.25 86 PHE A C 1
ATOM 680 O O . PHE A 1 86 ? -18.136 7.201 4.086 1.00 93.25 86 PHE A O 1
ATOM 687 N N . HIS A 1 87 ? -16.430 6.654 5.440 1.00 89.56 87 HIS A N 1
ATOM 688 C CA . HIS A 1 87 ? -17.052 7.074 6.698 1.00 89.56 87 HIS A CA 1
ATOM 689 C C . HIS A 1 87 ? -18.413 6.401 6.982 1.00 89.56 87 HIS A C 1
ATOM 691 O O . HIS A 1 87 ? -19.231 6.929 7.734 1.00 89.56 87 HIS A O 1
ATOM 697 N N . LEU A 1 88 ? -18.661 5.210 6.416 1.00 89.25 88 LEU A N 1
ATOM 698 C CA . LEU A 1 88 ? -19.832 4.384 6.748 1.00 89.25 88 LEU A CA 1
ATOM 699 C C . LEU A 1 88 ? -19.699 3.799 8.160 1.00 89.25 88 LEU A C 1
ATOM 701 O O . LEU A 1 88 ? -20.690 3.648 8.875 1.00 89.25 88 LEU A O 1
ATOM 705 N N . ILE A 1 89 ? -18.461 3.488 8.543 1.00 89.94 89 ILE A N 1
ATOM 706 C CA . ILE A 1 89 ? -18.034 3.120 9.892 1.00 89.94 89 ILE A CA 1
ATOM 707 C C . ILE A 1 89 ? -17.031 4.190 10.354 1.00 89.94 89 ILE A C 1
ATOM 709 O O . ILE A 1 89 ? -16.234 4.652 9.532 1.00 89.94 89 ILE A O 1
ATOM 713 N N . PRO A 1 90 ? -17.029 4.594 11.639 1.00 89.44 90 PRO A N 1
ATOM 714 C CA . PRO A 1 90 ? -16.066 5.564 12.151 1.00 89.44 90 PRO A CA 1
ATOM 715 C C . PRO A 1 90 ? -14.619 5.173 11.823 1.00 89.44 90 PRO A C 1
ATOM 717 O O . PRO A 1 90 ? -14.171 4.071 12.141 1.00 89.44 90 PRO A O 1
ATOM 720 N N . CYS A 1 91 ? -13.889 6.085 11.182 1.00 90.62 91 CYS A N 1
ATOM 721 C CA . CYS A 1 91 ? -12.497 5.880 10.801 1.00 90.62 91 CYS A CA 1
ATOM 722 C C . CYS A 1 91 ? -11.581 6.651 11.760 1.00 90.62 91 CYS A C 1
ATOM 724 O O . CYS A 1 91 ? -11.610 7.883 11.762 1.00 90.62 91 CYS A O 1
ATOM 726 N N . PRO A 1 92 ? -10.755 5.974 12.577 1.00 90.25 92 PRO A N 1
ATOM 727 C CA . PRO A 1 92 ? -9.759 6.654 13.388 1.00 90.25 92 PRO A CA 1
ATOM 728 C C . PRO A 1 92 ? -8.676 7.240 12.475 1.00 90.25 92 PRO A C 1
ATOM 730 O O . PRO A 1 92 ? -8.416 6.730 11.383 1.00 90.25 92 PRO A O 1
ATOM 733 N N . ARG A 1 93 ? -7.993 8.285 12.951 1.00 89.00 93 ARG A N 1
ATOM 734 C CA . ARG A 1 93 ? -6.904 8.928 12.199 1.00 89.00 93 ARG A CA 1
ATOM 735 C C . ARG A 1 93 ? -5.743 7.970 11.909 1.00 89.00 93 ARG A C 1
ATOM 737 O O . ARG A 1 93 ? -5.166 8.015 10.829 1.00 89.00 93 ARG A O 1
ATOM 744 N N . HIS A 1 94 ? -5.420 7.090 12.858 1.00 90.44 94 HIS A N 1
ATOM 745 C CA . HIS A 1 94 ? -4.375 6.078 12.719 1.00 90.44 94 HIS A CA 1
ATOM 746 C C . HIS A 1 94 ? -4.984 4.681 12.846 1.00 90.44 94 HIS A C 1
ATOM 748 O O . HIS A 1 94 ? -5.648 4.375 13.832 1.00 90.44 94 HIS A O 1
ATOM 754 N N . ARG A 1 95 ? -4.739 3.835 11.841 1.00 90.75 95 ARG A N 1
ATOM 755 C CA . ARG A 1 95 ? -5.234 2.447 11.753 1.00 90.75 95 ARG A CA 1
ATOM 756 C C . ARG A 1 95 ? -4.118 1.415 11.948 1.00 90.75 95 ARG A C 1
ATOM 758 O O . ARG A 1 95 ? -4.213 0.285 11.488 1.00 90.75 95 ARG A O 1
ATOM 765 N N . LEU A 1 96 ? -3.031 1.834 12.591 1.00 91.94 96 LEU A N 1
ATOM 766 C CA . LEU A 1 96 ? -1.882 0.986 12.889 1.00 91.94 96 LEU A CA 1
ATOM 767 C C . LEU A 1 96 ? -2.189 0.082 14.096 1.00 91.94 96 LEU A C 1
ATOM 769 O O . LEU A 1 96 ? -3.028 0.447 14.928 1.00 91.94 96 LEU A O 1
ATOM 773 N N . PRO A 1 97 ? -1.545 -1.092 14.197 1.00 93.19 97 PRO A N 1
ATOM 774 C CA . PRO A 1 97 ? -1.644 -1.934 15.384 1.00 93.19 97 PRO A CA 1
ATOM 775 C C . PRO A 1 97 ? -1.080 -1.219 16.621 1.00 93.19 97 PRO A C 1
ATOM 777 O O . PRO A 1 97 ? -0.210 -0.352 16.513 1.00 93.19 97 PRO A O 1
ATOM 780 N N . ARG A 1 98 ? -1.585 -1.583 17.801 1.00 91.31 98 ARG A N 1
ATOM 781 C CA . ARG A 1 98 ? -1.106 -1.065 19.091 1.00 91.31 98 ARG A CA 1
ATOM 782 C C . ARG A 1 98 ? 0.074 -1.904 19.575 1.00 91.31 98 ARG A C 1
ATOM 784 O O . ARG A 1 98 ? 0.091 -3.109 19.362 1.00 91.31 98 ARG A O 1
ATOM 791 N N . LEU A 1 99 ? 1.057 -1.282 20.217 1.00 93.00 99 LEU A N 1
ATOM 792 C CA . LEU A 1 99 ? 2.168 -1.999 20.843 1.00 93.00 99 LEU A CA 1
ATOM 793 C C . LEU A 1 99 ? 1.772 -2.383 22.273 1.00 93.00 99 LEU A C 1
ATOM 795 O O . LEU A 1 99 ? 1.400 -1.506 23.050 1.00 93.00 99 LEU A O 1
ATOM 799 N N . ASN A 1 100 ? 1.840 -3.671 22.604 1.00 93.19 100 ASN A N 1
ATOM 800 C CA . ASN A 1 100 ? 1.642 -4.170 23.964 1.00 93.19 100 ASN A CA 1
ATOM 801 C C . ASN A 1 100 ? 2.949 -4.060 24.777 1.00 93.19 100 ASN A C 1
ATOM 803 O O . ASN A 1 100 ? 4.042 -4.039 24.208 1.00 93.19 100 ASN A O 1
ATOM 807 N N . GLU A 1 101 ? 2.841 -4.062 26.103 1.00 92.56 101 GLU A N 1
ATOM 808 C CA . GLU A 1 101 ? 3.938 -4.064 27.082 1.00 92.56 101 GLU A CA 1
ATOM 809 C C . GLU A 1 101 ? 4.948 -5.196 26.831 1.00 92.56 101 GLU A C 1
ATOM 811 O O . GLU A 1 101 ? 6.149 -5.021 27.006 1.00 92.56 101 GLU A O 1
ATOM 816 N N . ASN A 1 102 ? 4.478 -6.329 26.299 1.00 91.44 102 ASN A N 1
ATOM 817 C CA . ASN A 1 102 ? 5.305 -7.473 25.897 1.00 91.44 102 ASN A CA 1
ATOM 818 C C . ASN A 1 102 ? 6.133 -7.239 24.613 1.00 91.44 102 ASN A C 1
ATOM 820 O O . ASN A 1 102 ? 6.739 -8.177 24.091 1.00 91.44 102 ASN A O 1
ATOM 824 N N . GLY A 1 103 ? 6.095 -6.036 24.031 1.00 91.25 103 GLY A N 1
ATOM 825 C CA . GLY A 1 103 ? 6.792 -5.692 22.788 1.00 91.25 103 GLY A CA 1
ATOM 826 C C . GLY A 1 103 ? 6.170 -6.283 21.515 1.00 91.25 103 GLY A C 1
ATOM 827 O O . GLY A 1 103 ? 6.784 -6.225 20.451 1.00 91.25 103 GLY A O 1
ATOM 828 N N . LYS A 1 104 ? 4.961 -6.858 21.598 1.00 94.00 104 LYS A N 1
ATOM 829 C CA . LYS A 1 104 ? 4.220 -7.424 20.454 1.00 94.00 104 LYS A CA 1
ATOM 830 C C . LYS A 1 104 ? 3.159 -6.451 19.937 1.00 94.00 104 LYS A C 1
ATOM 832 O O . LYS A 1 104 ? 2.629 -5.643 20.692 1.00 94.00 104 LYS A O 1
ATOM 837 N N . LEU A 1 105 ? 2.844 -6.550 18.645 1.00 95.12 105 LEU A N 1
ATOM 838 C CA . LEU A 1 105 ? 1.795 -5.759 18.001 1.00 95.12 105 LEU A CA 1
ATOM 839 C C . LEU A 1 105 ? 0.428 -6.440 18.148 1.00 95.12 105 LEU A C 1
ATOM 841 O O . LEU A 1 105 ? 0.283 -7.620 17.836 1.00 95.12 105 LEU A O 1
ATOM 845 N N . GLU A 1 106 ? -0.570 -5.675 18.574 1.00 94.25 106 GLU A N 1
ATOM 846 C CA . GLU A 1 106 ? -1.956 -6.093 18.783 1.00 94.25 106 GLU A CA 1
ATOM 847 C C . GLU A 1 106 ? -2.931 -5.292 17.915 1.00 94.25 106 GLU A C 1
ATOM 849 O O . GLU A 1 106 ? -2.635 -4.199 17.423 1.00 94.25 106 GLU A O 1
ATOM 854 N N . MET A 1 107 ? -4.129 -5.842 17.725 1.00 91.94 107 MET A N 1
ATOM 855 C CA . MET A 1 107 ? -5.175 -5.219 16.920 1.00 91.94 107 MET A CA 1
ATOM 856 C C . MET A 1 107 ? -5.639 -3.886 17.524 1.00 91.94 107 MET A C 1
ATOM 858 O O . MET A 1 107 ? -5.899 -3.778 18.723 1.00 91.94 107 MET A O 1
ATOM 862 N N . SER A 1 108 ? -5.793 -2.865 16.679 1.00 92.12 108 SER A N 1
ATOM 863 C CA . SER A 1 108 ? -6.396 -1.594 17.078 1.00 92.12 108 SER A CA 1
ATOM 864 C C . SER A 1 108 ? -7.918 -1.632 16.928 1.00 92.12 108 SER A C 1
ATOM 866 O O . SER A 1 108 ? -8.453 -2.060 15.909 1.00 92.12 108 SER A O 1
ATOM 868 N N . MET A 1 109 ? -8.618 -1.172 17.968 1.00 90.19 109 MET A N 1
ATOM 869 C CA . MET A 1 109 ? -10.082 -1.157 18.041 1.00 90.19 109 MET A CA 1
ATOM 870 C C . MET A 1 109 ? -10.623 0.272 17.970 1.00 90.19 109 MET A C 1
ATOM 872 O O . MET A 1 109 ? -9.984 1.212 18.454 1.00 90.19 109 MET A O 1
ATOM 876 N N . VAL A 1 110 ? -11.818 0.417 17.396 1.00 89.69 110 VAL A N 1
ATOM 877 C CA . VAL A 1 110 ? -12.549 1.687 17.288 1.00 89.69 110 VAL A CA 1
ATOM 878 C C . VAL A 1 110 ? -13.805 1.606 18.142 1.00 89.69 110 VAL A C 1
ATOM 880 O O . VAL A 1 110 ? -14.645 0.736 17.929 1.00 89.69 110 VAL A O 1
ATOM 883 N N . GLU A 1 111 ? -13.937 2.524 19.096 1.00 88.50 111 GLU A N 1
ATOM 884 C CA . GLU A 1 111 ? -15.132 2.645 19.929 1.00 88.50 111 GLU A CA 1
ATOM 885 C C . GLU A 1 111 ? -16.169 3.524 19.235 1.00 88.50 111 GLU A C 1
ATOM 887 O O . GLU A 1 111 ? -15.873 4.652 18.832 1.00 88.50 111 GLU A O 1
ATOM 892 N N . PHE A 1 112 ? -17.404 3.042 19.126 1.00 87.50 112 PHE A N 1
ATOM 893 C CA . PHE A 1 112 ? -18.503 3.838 18.597 1.00 87.50 112 PHE A CA 1
ATOM 894 C C . PHE A 1 112 ? -19.837 3.436 19.217 1.00 87.50 112 PHE A C 1
ATOM 896 O O . PHE A 1 112 ? -20.013 2.330 19.718 1.00 87.50 112 PHE A O 1
ATOM 903 N N . GLN A 1 113 ? -20.792 4.362 19.183 1.00 85.56 113 GLN A N 1
ATOM 904 C CA . GLN A 1 113 ? -22.144 4.118 19.671 1.00 85.56 113 GLN A CA 1
ATOM 905 C C . GLN A 1 113 ? -23.004 3.549 18.530 1.00 85.56 113 GLN A C 1
ATOM 907 O O . GLN A 1 113 ? -23.114 4.212 17.495 1.00 85.56 113 GLN A O 1
ATOM 912 N N . PRO A 1 114 ? -23.653 2.378 18.694 1.00 81.75 114 PRO A N 1
ATOM 913 C CA . PRO A 1 114 ? -24.401 1.726 17.613 1.00 81.75 114 PRO A CA 1
ATOM 914 C C . PRO A 1 114 ? -25.507 2.596 17.002 1.00 81.75 114 PRO A C 1
ATOM 916 O O . PRO A 1 114 ? -25.740 2.546 15.799 1.00 81.75 114 PRO A O 1
ATOM 919 N N . HIS A 1 115 ? -26.150 3.445 17.812 1.00 81.88 115 HIS A N 1
ATOM 920 C CA . HIS A 1 115 ? -27.233 4.327 17.363 1.00 81.88 115 HIS A CA 1
ATOM 921 C C . HIS A 1 115 ? -26.771 5.449 16.419 1.00 81.88 115 HIS A C 1
ATOM 923 O O . HIS A 1 115 ? -27.602 6.048 15.743 1.00 81.88 115 HIS A O 1
ATOM 929 N N . LYS A 1 116 ? -25.466 5.754 16.374 1.00 86.00 116 LYS A N 1
ATOM 930 C CA . LYS A 1 116 ? -24.902 6.797 15.501 1.00 86.00 116 LYS A CA 1
ATOM 931 C C . LYS A 1 116 ? -24.540 6.284 14.110 1.00 86.00 116 LYS A C 1
ATOM 933 O O . LYS A 1 116 ? -24.221 7.094 13.243 1.00 86.00 116 LYS A O 1
ATOM 938 N N . LEU A 1 117 ? -24.558 4.968 13.879 1.00 85.81 117 LEU A N 1
ATOM 939 C CA . LEU A 1 117 ? -24.272 4.429 12.553 1.00 85.81 117 LEU A CA 1
ATOM 940 C C . LEU A 1 117 ? -25.443 4.665 11.601 1.00 85.81 117 LEU A C 1
ATOM 942 O O . LEU A 1 117 ? -26.607 4.446 11.937 1.00 85.81 117 LEU A O 1
ATOM 946 N N . SER A 1 118 ? -25.112 5.031 10.363 1.00 88.88 118 SER A N 1
ATOM 947 C CA . SER A 1 118 ? -26.078 5.030 9.269 1.00 88.88 118 SER A CA 1
ATOM 948 C C . SER A 1 118 ? -26.614 3.611 9.029 1.00 88.88 118 SER A C 1
ATOM 950 O O . SER A 1 118 ? -25.953 2.613 9.325 1.00 88.88 118 SER A O 1
ATOM 952 N N . LYS A 1 119 ? -27.813 3.493 8.444 1.00 90.38 119 LYS A N 1
ATOM 953 C CA . LYS A 1 119 ? -28.406 2.183 8.110 1.00 90.38 119 LYS A CA 1
ATOM 954 C C . LYS A 1 119 ? -27.493 1.355 7.195 1.00 90.38 119 LYS A C 1
ATOM 956 O O . LYS A 1 119 ? -27.363 0.151 7.393 1.00 90.38 119 LYS A O 1
ATOM 961 N N . ILE A 1 120 ? -26.829 2.019 6.244 1.00 90.25 120 ILE A N 1
ATOM 962 C CA . ILE A 1 120 ? -25.845 1.403 5.344 1.00 90.25 120 ILE A CA 1
ATOM 963 C C . ILE A 1 120 ? -24.615 0.950 6.135 1.00 90.25 120 ILE A C 1
ATOM 965 O O . ILE A 1 120 ? -24.189 -0.188 5.984 1.00 90.25 120 ILE A O 1
ATOM 969 N N . GLY A 1 121 ? -24.090 1.793 7.030 1.00 89.31 121 GLY A N 1
ATOM 970 C CA . GLY A 1 121 ? -22.977 1.427 7.905 1.00 89.31 121 GLY A CA 1
ATOM 971 C C . GLY A 1 121 ? -23.284 0.199 8.761 1.00 89.31 121 GLY A C 1
ATOM 972 O O . GLY A 1 121 ? -22.457 -0.703 8.860 1.00 89.31 121 GLY A O 1
ATOM 973 N N . ASN A 1 122 ? -24.493 0.120 9.325 1.00 90.38 122 ASN A N 1
ATOM 974 C CA . ASN A 1 122 ? -24.936 -1.028 10.119 1.00 90.38 122 ASN A CA 1
ATOM 975 C C . ASN A 1 122 ? -25.075 -2.296 9.256 1.00 90.38 122 ASN A C 1
ATOM 977 O O . ASN A 1 122 ? -24.645 -3.373 9.663 1.00 90.38 122 ASN A O 1
ATOM 981 N N . LEU A 1 123 ? -25.608 -2.178 8.035 1.00 92.00 123 LEU A N 1
ATOM 982 C CA . LEU A 1 123 ? -25.651 -3.292 7.087 1.00 92.00 123 LEU A CA 1
ATOM 983 C C . LEU A 1 123 ? -24.239 -3.782 6.730 1.00 92.00 123 LEU A C 1
ATOM 985 O O . LEU A 1 123 ? -23.976 -4.980 6.817 1.00 92.00 123 LEU A O 1
ATOM 989 N N . CYS A 1 124 ? -23.318 -2.874 6.393 1.00 90.88 124 CYS A N 1
ATOM 990 C CA . CYS A 1 124 ? -21.919 -3.207 6.120 1.00 90.88 124 CYS A CA 1
ATOM 991 C C . CYS A 1 124 ? -21.257 -3.893 7.321 1.00 90.88 124 CYS A C 1
ATOM 993 O O . CYS A 1 124 ? -20.613 -4.925 7.153 1.00 90.88 124 CYS A O 1
ATOM 995 N N . PHE A 1 125 ? -21.453 -3.363 8.531 1.00 90.56 125 PHE A N 1
ATOM 996 C CA . PHE A 1 125 ? -20.939 -3.952 9.766 1.00 90.56 125 PHE A CA 1
ATOM 997 C C . PHE A 1 125 ? -21.461 -5.380 9.975 1.00 90.56 125 PHE A C 1
ATOM 999 O O . PHE A 1 125 ? -20.677 -6.288 10.245 1.00 90.56 125 PHE A O 1
ATOM 1006 N N . ARG A 1 126 ? -22.763 -5.615 9.768 1.00 91.12 126 ARG A N 1
ATOM 1007 C CA . ARG A 1 126 ? -23.365 -6.954 9.862 1.00 91.12 126 ARG A CA 1
ATOM 1008 C C . ARG A 1 126 ? -22.807 -7.917 8.820 1.00 91.12 126 ARG A C 1
ATOM 1010 O O . ARG A 1 126 ? -22.471 -9.039 9.175 1.00 91.12 126 ARG A O 1
ATOM 1017 N N . ILE A 1 127 ? -22.678 -7.494 7.561 1.00 92.94 127 ILE A N 1
ATOM 1018 C CA . ILE A 1 127 ? -22.109 -8.327 6.488 1.00 92.94 127 ILE A CA 1
ATOM 1019 C C . ILE A 1 127 ? -20.666 -8.719 6.820 1.00 92.94 127 ILE A C 1
ATOM 1021 O O . ILE A 1 127 ? -20.323 -9.898 6.753 1.00 92.94 127 ILE A O 1
ATOM 1025 N N . LEU A 1 128 ? -19.841 -7.758 7.240 1.00 92.25 128 LEU A N 1
ATOM 1026 C CA . LEU A 1 128 ? -18.459 -8.016 7.650 1.00 92.25 128 LEU A CA 1
ATOM 1027 C C . LEU A 1 128 ? -18.375 -8.936 8.877 1.00 92.25 128 LEU A C 1
ATOM 1029 O O . LEU A 1 128 ? -17.491 -9.793 8.940 1.00 92.25 128 LEU A O 1
ATOM 1033 N N . GLY A 1 129 ? -19.296 -8.778 9.832 1.00 90.75 129 GLY A N 1
ATOM 1034 C CA . GLY A 1 129 ? -19.405 -9.634 11.013 1.00 90.75 129 GLY A CA 1
ATOM 1035 C C . GLY A 1 129 ? -19.807 -11.068 10.661 1.00 90.75 129 GLY A C 1
ATOM 1036 O O . GLY A 1 129 ? -19.169 -12.012 11.122 1.00 90.75 129 GLY A O 1
ATOM 1037 N N . MET A 1 130 ? -20.800 -11.246 9.783 1.00 92.44 130 MET A N 1
ATOM 1038 C CA . MET A 1 130 ? -21.210 -12.566 9.280 1.00 92.44 130 MET A CA 1
ATOM 1039 C C . MET A 1 130 ? -20.081 -13.255 8.509 1.00 92.44 130 MET A C 1
ATOM 1041 O O . MET A 1 130 ? -19.865 -14.452 8.673 1.00 92.44 130 MET A O 1
ATOM 1045 N N . ALA A 1 131 ? -19.318 -12.492 7.723 1.00 92.69 131 ALA A N 1
ATOM 1046 C CA . ALA A 1 131 ? -18.143 -12.985 7.011 1.00 92.69 131 ALA A CA 1
ATOM 1047 C C . ALA A 1 131 ? -16.940 -13.285 7.933 1.00 92.69 131 ALA A C 1
ATOM 1049 O O . ALA A 1 131 ? -15.912 -13.749 7.446 1.00 92.69 131 ALA A O 1
ATOM 1050 N N . ARG A 1 132 ? -17.045 -13.021 9.248 1.00 91.56 132 ARG A N 1
ATOM 1051 C CA . ARG A 1 132 ? -15.969 -13.160 10.249 1.00 91.56 132 ARG A CA 1
ATOM 1052 C C . ARG A 1 132 ? -14.688 -12.393 9.900 1.00 91.56 132 ARG A C 1
ATOM 1054 O O . ARG A 1 132 ? -13.597 -12.779 10.308 1.00 91.56 132 ARG A O 1
ATOM 1061 N N . LEU A 1 133 ? -14.824 -11.289 9.166 1.00 91.69 133 LEU A N 1
ATOM 1062 C CA . LEU A 1 133 ? -13.696 -10.436 8.780 1.00 91.69 133 LEU A CA 1
ATOM 1063 C C . LEU A 1 133 ? -13.387 -9.355 9.821 1.00 91.69 133 LEU A C 1
ATOM 1065 O O . LEU A 1 133 ? -12.320 -8.750 9.778 1.00 91.69 133 LEU A O 1
ATOM 1069 N N . ILE A 1 134 ? -14.318 -9.094 10.742 1.00 92.25 134 ILE A N 1
ATOM 1070 C CA . ILE A 1 134 ? -14.155 -8.112 11.815 1.00 92.25 134 ILE A CA 1
ATOM 1071 C C . ILE A 1 134 ? -14.353 -8.765 13.178 1.00 92.25 134 ILE A C 1
ATOM 1073 O O . ILE A 1 134 ? -15.210 -9.630 13.357 1.00 92.25 134 ILE A O 1
ATOM 1077 N N . TYR A 1 135 ? -13.575 -8.300 14.148 1.00 91.00 135 TYR A N 1
ATOM 1078 C CA . TYR A 1 135 ? -13.775 -8.591 15.559 1.00 91.00 135 TYR A CA 1
ATOM 1079 C C . TYR A 1 135 ? -14.487 -7.408 16.214 1.00 91.00 135 TYR A C 1
ATOM 1081 O O . TYR A 1 135 ? -14.145 -6.253 15.958 1.00 91.00 135 TYR A O 1
ATOM 1089 N N . PHE A 1 136 ? -15.468 -7.684 17.066 1.00 89.12 136 PHE A N 1
ATOM 1090 C CA . PHE A 1 136 ? -16.164 -6.666 17.842 1.00 89.12 136 PHE A CA 1
ATOM 1091 C C . PHE A 1 136 ? -16.402 -7.165 19.267 1.00 89.12 136 PHE A C 1
ATOM 1093 O O . PHE A 1 136 ? -16.546 -8.362 19.506 1.00 89.12 136 PHE A O 1
ATOM 1100 N N . LYS A 1 137 ? -16.425 -6.225 20.214 1.00 87.62 137 LYS A N 1
ATOM 1101 C CA . LYS A 1 137 ? -16.718 -6.474 21.624 1.00 87.62 137 LYS A CA 1
ATOM 1102 C C . LYS A 1 137 ? -17.722 -5.432 22.090 1.00 87.62 137 LYS A C 1
ATOM 1104 O O . LYS A 1 137 ? -17.475 -4.236 21.953 1.00 87.62 137 LYS A O 1
ATOM 1109 N N . GLU A 1 138 ? -18.838 -5.892 22.634 1.00 87.00 138 GLU A N 1
ATOM 1110 C CA . GLU A 1 138 ? -19.828 -5.022 23.258 1.00 87.00 138 GLU A CA 1
ATOM 1111 C C . GLU A 1 138 ? -19.444 -4.788 24.721 1.00 87.00 138 GLU A C 1
ATOM 1113 O O . GLU A 1 138 ? -19.022 -5.708 25.424 1.00 87.00 138 GLU A O 1
ATOM 1118 N N . TYR A 1 139 ? -19.540 -3.541 25.174 1.00 82.81 139 TYR A N 1
ATOM 1119 C CA . TYR A 1 139 ? -19.321 -3.165 26.566 1.00 82.81 139 TYR A CA 1
ATOM 1120 C C . TYR A 1 139 ? -20.239 -1.998 26.929 1.00 82.81 139 TYR A C 1
ATOM 1122 O O . TYR A 1 139 ? -20.581 -1.164 26.087 1.00 82.81 139 TYR A O 1
ATOM 1130 N N . ILE A 1 140 ? -20.644 -1.937 28.195 1.00 82.25 140 ILE A N 1
ATOM 1131 C CA . ILE A 1 140 ? -21.508 -0.877 28.711 1.00 82.25 140 ILE A CA 1
ATOM 1132 C C . ILE A 1 140 ? -20.609 0.243 29.234 1.00 82.25 140 ILE A C 1
ATOM 1134 O O . ILE A 1 140 ? -19.895 0.081 30.222 1.00 82.25 140 ILE A O 1
ATOM 1138 N N . LYS A 1 141 ? -20.621 1.394 28.558 1.00 66.69 141 LYS A N 1
ATOM 1139 C CA . LYS A 1 141 ? -19.859 2.576 28.978 1.00 66.69 141 LYS A CA 1
ATOM 1140 C C . LYS A 1 141 ? -20.632 3.286 30.099 1.00 66.69 141 LYS A C 1
ATOM 1142 O O . LYS A 1 141 ? -21.486 4.114 29.804 1.00 66.69 141 LYS A O 1
ATOM 1147 N N . GLY A 1 142 ? -20.362 2.927 31.361 1.00 60.56 142 GLY A N 1
ATOM 1148 C CA . GLY A 1 142 ? -20.927 3.609 32.541 1.00 60.56 142 GLY A CA 1
ATOM 1149 C C . GLY A 1 142 ? -21.577 2.742 33.629 1.00 60.56 142 GLY A C 1
ATOM 1150 O O . GLY A 1 142 ? -22.465 3.237 34.313 1.00 60.56 142 GLY A O 1
ATOM 1151 N N . GLY A 1 143 ? -21.166 1.486 33.819 1.00 38.75 143 GLY A N 1
ATOM 1152 C CA . GLY A 1 143 ? -21.547 0.693 34.994 1.00 38.75 143 GLY A CA 1
ATOM 1153 C C . GLY A 1 143 ? -20.324 0.388 35.851 1.00 38.75 143 GLY A C 1
ATOM 1154 O O . GLY A 1 143 ? -19.377 -0.207 35.347 1.00 38.75 143 GLY A O 1
ATOM 1155 N N . TYR A 1 144 ? -20.347 0.804 37.119 1.00 38.00 144 TYR A N 1
ATOM 1156 C CA . TYR A 1 144 ? -19.482 0.246 38.159 1.00 38.00 144 TYR A CA 1
ATOM 1157 C C . TYR A 1 144 ? -19.672 -1.277 38.170 1.00 38.00 144 TYR A C 1
ATOM 1159 O O . TYR A 1 144 ? -20.786 -1.744 38.415 1.00 38.00 144 TYR A O 1
ATOM 1167 N N . GLN A 1 145 ? -18.599 -2.018 37.915 1.00 33.22 145 GLN A N 1
ATOM 1168 C CA . GLN A 1 145 ? -18.281 -3.266 38.605 1.00 33.22 145 GLN A CA 1
ATOM 1169 C C . GLN A 1 145 ? -16.782 -3.271 38.867 1.00 33.22 145 GLN A C 1
ATOM 1171 O O . GLN A 1 145 ? -16.029 -2.996 37.904 1.00 33.22 145 GLN A O 1
#

pLDDT: mean 89.96, std 10.47, range [33.22, 97.75]

InterPro domains:
  IPR000715 Glycosyl transferase, family 4 [PF00953] (12-61)
  IPR033895 UDP-GlcNAc-dolichyl-phosphate GlcNAc phosphotransferase [PTHR10571] (11-128)